Protein AF-A0A336JRL8-F1 (afdb_monomer)

Nearest PDB structures (foldseek):
  2y27-assembly1_A  TM=9.481E-01  e=6.676E-09  Burkholderia cenocepacia J2315
  6hdw-assembly1_A-2  TM=9.104E-01  e=8.632E-09  Aquincola tertiaricarbonis
  2y4o-assembly1_B  TM=9.492E-01  e=1.190E-08  Burkholderia cenocepacia J2315
  6hdx-assembly1_A  TM=9.172E-01  e=2.925E-08  Aquincola tertiaricarbonis
  6he0-assembly1_A-2  TM=9.104E-01  e=2.743E-08  Aquincola tertiaricarbonis

Secondary structure (DSSP, 8-state):
--------S-SSHHHHH--HHHHHHHHHHHHHHHHHHHHHH-HHHHHHHHHHT--GGG--SGGGGGGSPP--HHHHHHHHHHSTTT-TT--S-GGGEEEEEEE--TTS-PEEEEEEHHHHHHHHHHHHHHHS-TT---S--B---

Structure (mmCIF, N/CA/C/O backbone):
data_AF-A0A336JRL8-F1
#
_entry.id   AF-A0A336JRL8-F1
#
loop_
_atom_site.group_PDB
_atom_site.id
_atom_site.type_symbol
_atom_site.label_atom_id
_atom_site.label_alt_id
_atom_site.label_comp_id
_atom_site.label_asym_id
_atom_site.label_entity_id
_atom_site.label_seq_id
_atom_site.pdbx_PDB_ins_code
_atom_site.Cartn_x
_atom_site.Cartn_y
_atom_site.Cartn_z
_atom_site.occupancy
_atom_site.B_iso_or_equiv
_atom_site.auth_seq_id
_atom_site.auth_comp_id
_atom_site.auth_asym_id
_atom_site.auth_atom_id
_atom_site.pdbx_PDB_model_num
ATOM 1 N N . MET A 1 1 ? -36.954 32.288 4.639 1.00 36.97 1 MET A N 1
ATOM 2 C CA . MET A 1 1 ? -36.405 31.303 5.592 1.00 36.97 1 MET A CA 1
ATOM 3 C C . MET A 1 1 ? -35.466 30.399 4.815 1.00 36.97 1 MET A C 1
ATOM 5 O O . MET A 1 1 ? -35.918 29.464 4.173 1.00 36.97 1 MET A O 1
ATOM 9 N N . THR A 1 2 ? -34.191 30.769 4.747 1.00 38.22 2 THR A N 1
ATOM 10 C CA . THR A 1 2 ? -33.134 29.966 4.122 1.00 38.22 2 THR A CA 1
ATOM 11 C C . THR A 1 2 ? -32.784 28.829 5.070 1.00 38.22 2 THR A C 1
ATOM 13 O O . THR A 1 2 ? -32.354 29.077 6.194 1.00 38.22 2 THR A O 1
ATOM 16 N N . THR A 1 3 ? -33.057 27.601 4.641 1.00 39.22 3 THR A N 1
ATOM 17 C CA . THR A 1 3 ? -32.757 26.365 5.362 1.00 39.22 3 THR A CA 1
ATOM 18 C C . THR A 1 3 ? -31.274 26.281 5.701 1.00 39.22 3 THR A C 1
ATOM 20 O O . THR A 1 3 ? -30.410 26.481 4.850 1.00 39.22 3 THR A O 1
ATOM 23 N N . THR A 1 4 ? -31.044 26.022 6.981 1.00 46.81 4 THR A N 1
ATOM 24 C CA . THR A 1 4 ? -29.789 25.823 7.695 1.00 46.81 4 THR A CA 1
ATOM 25 C C . THR A 1 4 ? -28.833 24.918 6.924 1.00 46.81 4 THR A C 1
ATOM 27 O O . THR A 1 4 ? -29.239 23.885 6.392 1.00 46.81 4 THR A O 1
ATOM 30 N N . SER A 1 5 ? -27.563 25.315 6.878 1.00 54.97 5 SER A N 1
ATOM 31 C CA . SER A 1 5 ? -26.446 24.450 6.512 1.00 54.97 5 SER A CA 1
ATOM 32 C C . SER A 1 5 ? -26.563 23.107 7.232 1.00 54.97 5 SER A C 1
ATOM 34 O O . SER A 1 5 ? -26.785 23.068 8.438 1.00 54.97 5 SER A O 1
ATOM 36 N N . ASP A 1 6 ? -26.435 22.028 6.469 1.00 62.62 6 ASP A N 1
ATOM 37 C CA . ASP A 1 6 ? -26.384 20.639 6.917 1.00 62.62 6 ASP A CA 1
ATOM 38 C C . ASP A 1 6 ? -25.198 20.449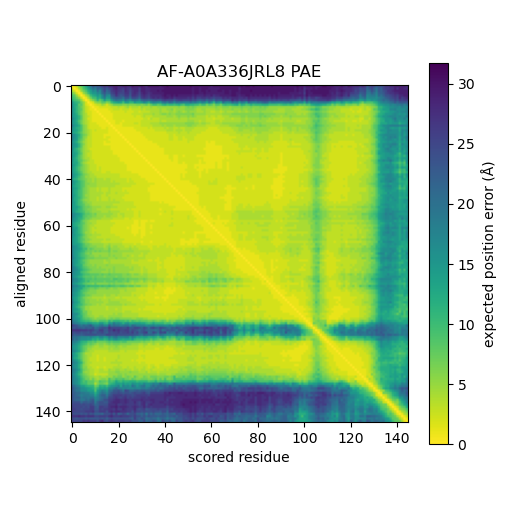 7.888 1.00 62.62 6 ASP A C 1
ATOM 40 O O . ASP A 1 6 ? -24.077 20.166 7.468 1.00 62.62 6 ASP A O 1
ATOM 44 N N . GLU A 1 7 ? -25.411 20.706 9.185 1.00 69.00 7 GLU A N 1
ATOM 45 C CA . GLU A 1 7 ? -24.408 20.567 10.251 1.00 69.00 7 GLU A CA 1
ATOM 46 C C . GLU A 1 7 ? -24.163 19.083 10.558 1.00 69.00 7 GLU A C 1
ATOM 48 O O . GLU A 1 7 ? -24.550 18.555 11.601 1.00 69.00 7 GLU A O 1
ATOM 53 N N . ARG A 1 8 ? -23.518 18.377 9.626 1.00 77.44 8 ARG A N 1
ATOM 54 C CA . ARG A 1 8 ? -22.984 17.035 9.869 1.00 77.44 8 ARG A CA 1
ATOM 55 C C . ARG A 1 8 ? -21.548 17.154 10.390 1.00 77.44 8 ARG A C 1
ATOM 57 O O . ARG A 1 8 ? -20.672 17.545 9.622 1.00 77.44 8 ARG A O 1
ATOM 64 N N . PRO A 1 9 ? -21.275 16.817 11.668 1.00 85.38 9 PRO A N 1
ATOM 65 C CA . PRO A 1 9 ? -19.934 16.941 12.248 1.00 85.38 9 PRO A CA 1
ATOM 66 C C . PRO A 1 9 ? -18.920 15.933 11.684 1.00 85.38 9 PRO A C 1
ATOM 68 O O . PRO A 1 9 ? -17.725 16.102 11.903 1.00 85.38 9 PRO A O 1
ATOM 71 N N . TYR A 1 10 ? -19.390 14.906 10.968 1.00 87.06 10 TYR A N 1
ATOM 72 C CA . TYR A 1 10 ? -18.583 13.850 10.356 1.00 87.06 10 TYR A CA 1
ATOM 73 C C . TYR A 1 10 ? -19.029 13.637 8.903 1.00 87.06 10 TYR A C 1
ATOM 75 O O . TYR A 1 10 ? -20.230 13.685 8.614 1.00 87.06 10 TYR A O 1
ATOM 83 N N . TRP A 1 11 ? -18.080 13.373 8.004 1.00 87.12 11 TRP A N 1
ATOM 84 C CA . TRP A 1 11 ? -18.343 13.028 6.602 1.00 87.12 11 TRP A CA 1
ATOM 85 C C . TRP A 1 11 ? -18.874 11.594 6.485 1.00 87.12 11 TRP A C 1
ATOM 87 O O . TRP A 1 11 ? -19.912 11.358 5.865 1.00 87.12 11 TRP A O 1
ATOM 97 N N . ASP A 1 12 ? -18.211 10.663 7.170 1.00 89.44 12 ASP A N 1
AT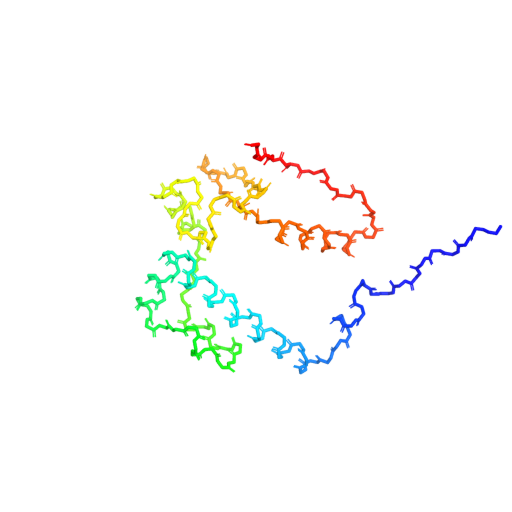OM 98 C CA . ASP A 1 12 ? -18.622 9.281 7.386 1.00 89.44 12 ASP A CA 1
ATOM 99 C C . ASP A 1 12 ? -18.640 9.000 8.891 1.00 89.44 12 ASP A C 1
ATOM 101 O O . ASP A 1 12 ? -17.678 8.511 9.481 1.00 89.44 12 ASP A O 1
ATOM 105 N N . ALA A 1 13 ? -19.772 9.295 9.533 1.00 90.88 13 ALA A N 1
ATOM 106 C CA . ALA A 1 13 ? -19.936 9.081 10.968 1.00 90.88 13 ALA A CA 1
ATOM 107 C C . ALA A 1 13 ? -19.687 7.624 11.385 1.00 90.88 13 ALA A C 1
ATOM 109 O O . ALA A 1 13 ? -19.200 7.387 12.488 1.00 90.88 13 ALA A O 1
ATOM 110 N N . LYS A 1 14 ? -19.989 6.642 10.524 1.00 92.06 14 LYS A N 1
ATOM 111 C CA . LYS A 1 14 ? -19.776 5.229 10.850 1.00 92.06 14 LYS A CA 1
ATOM 112 C C . LYS A 1 14 ? -18.285 4.938 10.957 1.00 92.06 14 LYS A C 1
ATOM 114 O O . LYS A 1 14 ? -17.875 4.318 11.928 1.00 92.06 14 LYS A O 1
ATOM 119 N N . LEU A 1 15 ? -17.494 5.403 9.996 1.00 92.25 15 LEU A N 1
ATOM 120 C CA . LEU A 1 15 ? -16.048 5.215 9.999 1.00 92.25 15 LEU A CA 1
ATOM 121 C C . LEU A 1 15 ? -15.361 6.095 11.055 1.00 92.25 15 LEU A C 1
ATOM 123 O O . LEU A 1 15 ? -14.523 5.624 11.815 1.00 92.25 15 LEU A O 1
ATOM 127 N N . GLU A 1 16 ? -15.728 7.371 11.139 1.00 92.12 16 GLU A N 1
ATOM 128 C CA . GLU A 1 16 ? -15.053 8.363 11.984 1.00 92.12 16 GLU A CA 1
ATOM 129 C C . GLU A 1 16 ? -15.308 8.162 13.483 1.00 92.12 16 GLU A C 1
ATOM 131 O O . GLU A 1 16 ? -14.486 8.574 14.302 1.00 92.12 16 GLU A O 1
ATOM 136 N N . THR A 1 17 ? -16.407 7.495 13.855 1.00 94.50 17 THR A N 1
ATOM 137 C CA . THR A 1 17 ? -16.792 7.284 15.264 1.00 94.50 17 THR A CA 1
ATOM 138 C C . THR A 1 17 ? -16.749 5.826 15.726 1.00 94.50 17 THR A C 1
ATOM 140 O O . THR A 1 17 ? -17.034 5.553 16.893 1.00 94.50 17 THR A O 1
ATOM 143 N N . GLN A 1 18 ? -16.374 4.877 14.857 1.00 96.81 18 GLN A N 1
ATOM 144 C CA . GLN A 1 18 ? -16.282 3.466 15.249 1.00 96.81 18 GLN A CA 1
ATOM 145 C C . GLN A 1 18 ? -15.243 3.228 16.353 1.00 96.81 18 GLN A C 1
ATOM 147 O O . GLN A 1 18 ? -14.313 4.013 16.571 1.00 96.81 18 GLN A O 1
ATOM 152 N N . SER A 1 19 ? -15.378 2.092 17.040 1.00 98.19 19 SER A N 1
ATOM 153 C CA . SER A 1 19 ? -14.494 1.752 18.148 1.00 98.19 19 SER A CA 1
ATOM 154 C C . SER A 1 19 ? -13.049 1.528 17.686 1.00 98.19 19 SER A C 1
ATOM 156 O O . SER A 1 19 ? -12.759 1.242 16.521 1.00 98.19 19 SER A O 1
ATOM 158 N N . ARG A 1 20 ? -12.101 1.599 18.629 1.00 96.88 20 ARG A N 1
ATOM 159 C CA . ARG A 1 20 ? -10.695 1.277 18.344 1.00 96.88 20 ARG A CA 1
ATOM 160 C C . ARG A 1 20 ? -10.523 -0.159 17.842 1.00 96.88 20 ARG A C 1
ATOM 162 O O . ARG A 1 20 ? -9.726 -0.381 16.937 1.00 96.88 20 ARG A O 1
ATOM 169 N N . ALA A 1 21 ? -11.294 -1.096 18.393 1.00 97.25 21 ALA A N 1
ATOM 170 C CA . ALA A 1 21 ? -11.280 -2.492 17.974 1.00 97.25 21 ALA A CA 1
ATOM 171 C C . ALA A 1 21 ? -11.758 -2.650 16.521 1.00 97.25 21 ALA A C 1
ATOM 173 O O . ALA A 1 21 ? -11.111 -3.349 15.742 1.00 97.25 21 ALA A O 1
ATOM 174 N N . ASP A 1 22 ? -12.820 -1.936 16.130 1.00 97.69 22 ASP A N 1
ATOM 175 C CA . ASP A 1 22 ? -13.318 -1.939 14.748 1.00 97.69 22 ASP A CA 1
ATOM 176 C C . ASP A 1 22 ? -12.291 -1.333 13.784 1.00 97.69 22 ASP A C 1
ATOM 178 O O . ASP A 1 22 ? -12.055 -1.863 12.698 1.00 97.69 22 ASP A O 1
ATOM 182 N N . TRP A 1 23 ? -11.609 -0.261 14.202 1.00 97.44 23 TRP A N 1
ATOM 183 C CA . TRP A 1 23 ? -10.500 0.321 13.447 1.00 97.44 23 TRP A CA 1
ATOM 184 C C . TRP A 1 23 ? -9.336 -0.647 13.253 1.00 97.44 23 TRP A C 1
ATOM 186 O O . TRP A 1 23 ? -8.793 -0.735 12.150 1.00 97.44 23 TRP A O 1
ATOM 196 N N . ASP A 1 24 ? -8.926 -1.356 14.300 1.00 96.94 24 ASP A N 1
ATOM 197 C CA . ASP A 1 24 ? -7.822 -2.310 14.222 1.00 96.94 24 ASP A CA 1
ATOM 198 C C . ASP A 1 24 ? -8.178 -3.505 13.323 1.00 96.94 24 ASP A C 1
ATOM 200 O O . ASP A 1 24 ? -7.371 -3.886 12.470 1.00 96.94 24 ASP A O 1
ATOM 204 N N . ALA A 1 25 ? -9.413 -4.009 13.413 1.00 97.75 25 ALA A N 1
ATOM 205 C CA . ALA A 1 25 ? -9.925 -5.056 12.531 1.00 97.75 25 ALA A CA 1
ATOM 206 C C . ALA A 1 25 ? -10.003 -4.603 11.061 1.00 97.75 25 ALA A C 1
ATOM 208 O O . ALA A 1 25 ? -9.556 -5.322 10.162 1.00 97.75 25 ALA A O 1
ATOM 209 N N . LEU A 1 26 ? -10.515 -3.392 10.806 1.00 97.88 26 LEU A N 1
ATOM 210 C CA . LEU A 1 26 ? -10.602 -2.821 9.461 1.00 97.88 26 LEU A CA 1
ATOM 211 C C . LEU A 1 26 ? -9.214 -2.645 8.837 1.00 97.88 26 LEU A C 1
ATOM 213 O O . LEU A 1 26 ? -8.984 -3.101 7.717 1.00 97.88 26 LEU A O 1
ATOM 217 N N . LYS A 1 27 ? -8.269 -2.030 9.561 1.00 97.94 27 LYS A N 1
ATOM 218 C CA . LYS A 1 27 ? -6.894 -1.829 9.077 1.00 97.94 27 LYS A CA 1
ATOM 219 C C . LYS A 1 27 ? -6.211 -3.154 8.756 1.00 97.94 27 LYS A C 1
ATOM 221 O O . LYS A 1 27 ? -5.541 -3.241 7.732 1.00 97.94 27 LYS A O 1
ATOM 226 N N . LEU A 1 28 ? -6.386 -4.177 9.596 1.00 98.44 28 LEU A N 1
ATOM 227 C CA . LEU A 1 28 ? -5.797 -5.495 9.355 1.00 98.44 28 LEU A CA 1
ATOM 228 C C . LEU A 1 28 ? -6.374 -6.139 8.088 1.00 98.44 28 LEU A C 1
ATOM 230 O O . LEU A 1 28 ? -5.616 -6.611 7.243 1.00 98.44 28 LEU A O 1
ATOM 234 N N . SER A 1 29 ? -7.699 -6.094 7.924 1.00 98.25 29 SER A N 1
ATOM 235 C CA . SER A 1 29 ? -8.383 -6.603 6.728 1.00 98.25 29 SER A CA 1
ATOM 236 C C . SER A 1 29 ? -7.911 -5.893 5.453 1.00 98.25 29 SER A C 1
ATOM 238 O O . SER A 1 29 ? -7.607 -6.541 4.450 1.00 98.25 29 SER A O 1
ATOM 240 N N . LEU A 1 30 ? -7.797 -4.561 5.489 1.00 97.81 30 LEU A N 1
ATOM 241 C CA . LEU A 1 30 ? -7.295 -3.770 4.364 1.00 97.81 30 LEU A CA 1
ATOM 242 C C . LEU A 1 30 ? -5.825 -4.071 4.068 1.00 97.81 30 LEU A C 1
ATOM 244 O O . LEU A 1 30 ? -5.467 -4.253 2.909 1.00 97.81 30 LEU A O 1
ATOM 248 N N . LEU A 1 31 ? -4.979 -4.182 5.094 1.00 98.25 31 LEU A N 1
ATOM 249 C CA . LEU A 1 31 ? -3.568 -4.521 4.931 1.00 98.25 31 LEU A CA 1
ATOM 250 C C . LEU A 1 31 ? -3.394 -5.874 4.230 1.00 98.25 31 LEU A C 1
ATOM 252 O O . LEU A 1 31 ? -2.649 -5.966 3.257 1.00 98.25 31 LEU A O 1
ATOM 256 N N . GLN A 1 32 ? -4.112 -6.904 4.683 1.00 98.19 32 GLN A N 1
ATOM 257 C CA . GLN A 1 32 ? -4.089 -8.233 4.065 1.00 98.19 32 GLN A CA 1
ATOM 258 C C . GLN A 1 32 ? -4.508 -8.172 2.590 1.00 98.19 32 GLN A C 1
ATOM 260 O O . GLN A 1 32 ? -3.832 -8.746 1.736 1.00 98.19 32 GLN A O 1
ATOM 265 N N . LYS A 1 33 ? -5.582 -7.432 2.277 1.00 98.06 33 LYS A N 1
ATOM 266 C CA . LYS A 1 33 ? -6.048 -7.230 0.896 1.00 98.06 33 LYS A CA 1
ATOM 267 C C . LYS A 1 33 ? -5.007 -6.515 0.036 1.00 98.06 33 LYS A C 1
ATOM 269 O O . LYS A 1 33 ? -4.729 -6.980 -1.065 1.00 98.06 33 LYS A O 1
ATOM 274 N N . HIS A 1 34 ? -4.413 -5.428 0.527 1.00 97.31 34 HIS A N 1
ATOM 275 C CA . HIS A 1 34 ? -3.420 -4.657 -0.225 1.00 97.31 34 HIS A CA 1
ATOM 276 C C . HIS A 1 34 ? -2.149 -5.460 -0.492 1.00 97.31 34 HIS A C 1
ATOM 278 O O . HIS A 1 34 ? -1.656 -5.460 -1.616 1.00 97.31 34 HIS A O 1
ATOM 284 N N . VAL A 1 35 ? -1.641 -6.183 0.509 1.00 97.56 35 VAL A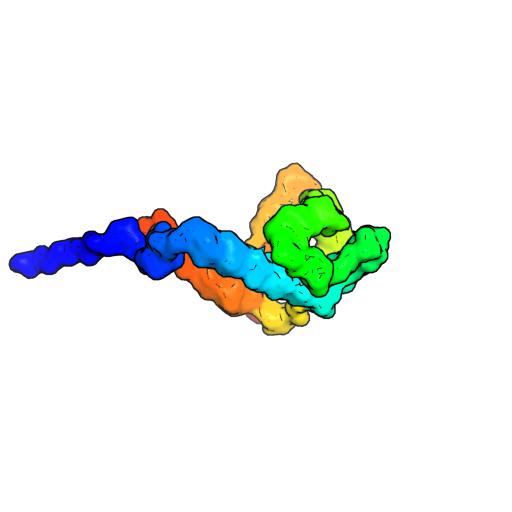 N 1
ATOM 285 C CA . VAL A 1 35 ? -0.441 -7.010 0.338 1.00 97.56 35 VAL A CA 1
ATOM 286 C C . VAL A 1 35 ? -0.720 -8.167 -0.622 1.00 97.56 35 VAL A C 1
ATOM 288 O O . VAL A 1 35 ? 0.076 -8.398 -1.525 1.00 97.56 35 VAL A O 1
ATOM 291 N N . ALA A 1 36 ? -1.871 -8.837 -0.512 1.00 97.88 36 ALA A N 1
ATOM 292 C CA . ALA A 1 36 ? -2.259 -9.879 -1.464 1.00 97.88 36 ALA A CA 1
ATOM 293 C C . ALA A 1 36 ? -2.412 -9.340 -2.898 1.00 97.88 36 ALA A C 1
ATOM 295 O O . ALA A 1 36 ? -1.912 -9.953 -3.841 1.00 97.88 36 ALA A O 1
ATOM 296 N N . HIS A 1 37 ? -3.056 -8.181 -3.061 1.00 97.81 37 HIS A N 1
ATOM 297 C CA . HIS A 1 37 ? -3.215 -7.519 -4.355 1.00 97.81 37 HIS A CA 1
ATOM 298 C C . HIS A 1 37 ? -1.860 -7.145 -4.973 1.00 97.81 37 HIS A C 1
ATOM 300 O O . HIS A 1 37 ? -1.612 -7.462 -6.135 1.00 97.81 37 HIS A O 1
ATOM 306 N N . ALA A 1 38 ? -0.954 -6.555 -4.187 1.00 96.75 38 ALA A N 1
ATOM 307 C CA . ALA A 1 38 ? 0.390 -6.202 -4.633 1.00 96.75 38 ALA A CA 1
ATOM 308 C C . ALA A 1 38 ? 1.197 -7.437 -5.064 1.00 96.75 38 ALA A C 1
ATOM 310 O O . ALA A 1 38 ? 1.780 -7.436 -6.145 1.00 96.75 38 ALA A O 1
ATOM 311 N N . THR A 1 39 ? 1.182 -8.518 -4.276 1.00 96.88 39 THR A N 1
ATOM 312 C CA . THR A 1 39 ? 1.884 -9.769 -4.618 1.00 96.88 39 THR A CA 1
ATOM 313 C C . THR A 1 39 ? 1.346 -10.407 -5.897 1.00 96.88 39 THR A C 1
ATOM 315 O O . THR A 1 39 ? 2.119 -10.929 -6.704 1.00 96.88 39 THR A O 1
ATOM 318 N N . ALA A 1 40 ? 0.026 -10.383 -6.096 1.00 97.38 40 ALA A N 1
ATOM 319 C CA . ALA A 1 40 ? -0.603 -10.957 -7.280 1.00 97.38 40 ALA A CA 1
ATOM 320 C C . ALA A 1 40 ? -0.329 -10.111 -8.535 1.00 97.38 40 ALA A C 1
ATOM 322 O O . ALA A 1 40 ? 0.060 -10.646 -9.573 1.00 97.38 40 ALA A O 1
ATOM 323 N N . GLY A 1 41 ? -0.497 -8.792 -8.428 1.00 96.50 41 GLY A N 1
ATOM 324 C CA . GLY A 1 41 ? -0.488 -7.883 -9.570 1.00 96.50 41 GLY A CA 1
ATOM 325 C C . GLY A 1 41 ? 0.886 -7.353 -9.971 1.00 96.50 41 GLY A C 1
ATOM 326 O O . GLY A 1 41 ? 1.134 -7.169 -11.157 1.00 96.50 41 GLY A O 1
ATOM 327 N N . SER A 1 42 ? 1.798 -7.129 -9.020 1.00 96.94 42 SER A N 1
ATOM 328 C CA . SER A 1 42 ? 3.083 -6.471 -9.284 1.00 96.94 42 SER A CA 1
ATOM 329 C C . SER A 1 42 ? 4.257 -7.460 -9.268 1.00 96.94 42 SER A C 1
ATOM 331 O O . SER A 1 42 ? 4.563 -8.056 -8.228 1.00 96.94 42 SER A O 1
ATOM 333 N N . PRO A 1 43 ? 4.985 -7.605 -10.394 1.00 95.69 43 PRO A N 1
ATOM 334 C CA . PRO A 1 43 ? 6.239 -8.354 -10.430 1.00 95.69 43 PRO A CA 1
ATOM 335 C C . PRO A 1 43 ? 7.290 -7.856 -9.435 1.00 95.69 43 PRO A C 1
ATOM 337 O O . PRO A 1 43 ? 7.988 -8.676 -8.838 1.00 95.69 43 PRO A O 1
ATOM 340 N N . ALA A 1 44 ? 7.387 -6.540 -9.225 1.00 95.44 44 ALA A N 1
ATOM 341 C CA . ALA A 1 44 ? 8.347 -5.957 -8.293 1.00 95.44 44 ALA A CA 1
ATOM 342 C C . ALA A 1 44 ? 8.065 -6.346 -6.837 1.00 95.44 44 ALA A C 1
ATOM 344 O O . ALA A 1 44 ? 8.976 -6.795 -6.140 1.00 95.44 44 ALA A O 1
ATOM 345 N N . TYR A 1 45 ? 6.812 -6.219 -6.385 1.00 96.81 45 TYR A N 1
ATOM 346 C CA . TYR A 1 45 ? 6.441 -6.591 -5.018 1.00 96.81 45 TYR A CA 1
ATOM 347 C C . TYR A 1 45 ? 6.599 -8.087 -4.772 1.00 96.81 45 TYR A C 1
ATOM 349 O O . TYR A 1 45 ? 7.174 -8.472 -3.758 1.00 96.81 45 TYR A O 1
ATOM 357 N N . ARG A 1 46 ? 6.170 -8.929 -5.719 1.00 97.19 46 ARG A N 1
ATOM 358 C CA . ARG A 1 46 ? 6.355 -10.381 -5.622 1.00 97.19 46 ARG A CA 1
ATOM 359 C C . ARG A 1 46 ? 7.826 -10.757 -5.457 1.00 97.19 46 ARG A C 1
ATOM 361 O O . ARG A 1 46 ? 8.168 -11.428 -4.492 1.00 97.19 46 ARG A O 1
ATOM 368 N N . ALA A 1 47 ? 8.703 -10.241 -6.320 1.00 95.94 47 ALA A N 1
ATOM 369 C CA . ALA A 1 47 ? 10.137 -10.507 -6.223 1.00 95.94 47 ALA A CA 1
ATOM 370 C C . ALA A 1 47 ? 10.741 -10.016 -4.893 1.00 95.94 47 ALA A C 1
ATOM 372 O O . ALA A 1 47 ? 11.566 -10.708 -4.295 1.00 95.94 47 ALA A O 1
ATOM 373 N N . ALA A 1 48 ? 10.325 -8.840 -4.410 1.00 96.00 48 ALA A N 1
ATOM 374 C CA . ALA A 1 48 ? 10.794 -8.296 -3.138 1.00 96.00 48 ALA A CA 1
ATOM 375 C C . ALA A 1 48 ? 10.341 -9.147 -1.938 1.00 96.00 48 ALA A C 1
ATOM 377 O O . ALA A 1 48 ? 11.119 -9.379 -1.011 1.00 96.00 48 ALA A O 1
ATOM 378 N N . PHE A 1 49 ? 9.099 -9.629 -1.954 1.00 97.38 49 PHE A N 1
ATOM 379 C CA . PHE A 1 49 ? 8.544 -10.455 -0.883 1.00 97.38 49 PHE A CA 1
ATOM 380 C C . PHE A 1 49 ? 9.142 -11.864 -0.882 1.00 97.38 49 PHE A C 1
ATOM 382 O O . PHE A 1 49 ? 9.520 -12.351 0.184 1.00 97.38 49 PHE A O 1
ATOM 389 N N . ASP A 1 50 ? 9.345 -12.462 -2.058 1.00 97.31 50 ASP A N 1
ATOM 390 C CA . ASP A 1 50 ? 10.023 -13.753 -2.212 1.00 97.31 50 ASP A CA 1
ATOM 391 C C . ASP A 1 50 ? 11.463 -13.689 -1.676 1.00 97.31 50 ASP A C 1
ATOM 393 O O . ASP A 1 50 ? 11.890 -14.554 -0.907 1.00 97.31 50 ASP A O 1
ATOM 397 N N . ALA A 1 51 ? 12.204 -12.623 -2.005 1.00 97.31 51 ALA A N 1
ATOM 398 C CA . ALA A 1 51 ? 13.564 -12.405 -1.508 1.00 97.31 51 ALA A CA 1
ATOM 399 C C . ALA A 1 51 ? 13.613 -12.235 0.022 1.00 97.31 51 ALA A C 1
ATOM 401 O O . ALA A 1 51 ? 14.526 -12.743 0.677 1.00 97.31 51 ALA A O 1
ATOM 402 N N . ALA A 1 52 ? 12.614 -11.561 0.597 1.00 97.12 52 ALA A N 1
ATOM 403 C CA . ALA A 1 52 ? 12.452 -11.408 2.041 1.00 97.12 52 ALA A CA 1
ATOM 404 C C . ALA A 1 52 ? 11.826 -12.642 2.726 1.00 97.12 52 ALA A C 1
ATOM 406 O O . ALA A 1 52 ? 11.746 -12.680 3.955 1.00 97.12 52 ALA A O 1
ATOM 407 N N . LYS A 1 53 ? 11.415 -13.662 1.958 1.00 97.62 53 LYS A 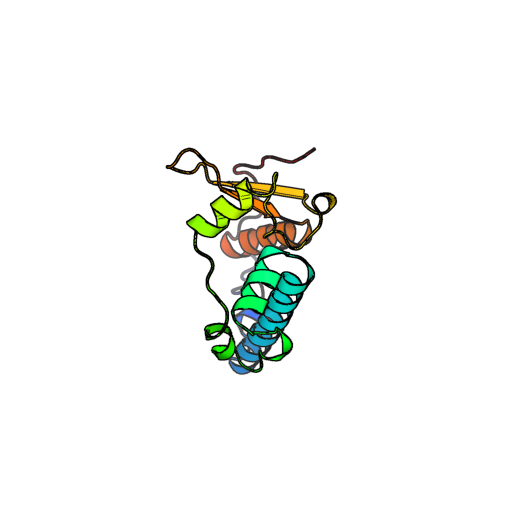N 1
ATOM 408 C CA . LYS A 1 53 ? 10.735 -14.880 2.434 1.00 97.62 53 LYS A CA 1
ATOM 409 C C . LYS A 1 53 ? 9.475 -14.572 3.251 1.00 97.62 53 LYS A C 1
ATOM 411 O O . LYS A 1 53 ? 9.203 -15.222 4.266 1.00 97.62 53 LYS A O 1
ATOM 416 N N . VAL A 1 54 ? 8.721 -13.568 2.810 1.00 97.50 54 VAL A N 1
ATOM 417 C CA . VAL A 1 54 ? 7.443 -13.167 3.407 1.00 97.50 54 VAL A CA 1
ATOM 418 C C . VAL A 1 54 ? 6.297 -13.415 2.442 1.00 97.50 54 VAL A C 1
ATOM 420 O O . VAL A 1 54 ? 6.465 -13.335 1.230 1.00 97.50 54 VAL A O 1
ATOM 423 N N . SER A 1 55 ? 5.120 -13.713 2.984 1.00 95.44 55 SER A N 1
ATOM 424 C CA . SER A 1 55 ? 3.930 -14.008 2.187 1.00 95.44 55 SER A CA 1
ATOM 425 C C . SER A 1 55 ? 2.688 -13.350 2.802 1.00 95.44 55 SER A C 1
ATOM 427 O O . SER A 1 55 ? 2.635 -13.208 4.029 1.00 95.44 55 SER A O 1
ATOM 429 N N . PRO A 1 56 ? 1.685 -12.924 2.003 1.00 94.38 56 PRO A N 1
ATOM 430 C CA . PRO A 1 56 ? 0.506 -12.218 2.514 1.00 94.38 56 PRO A CA 1
ATOM 431 C C . PRO A 1 56 ? -0.247 -12.965 3.626 1.00 94.38 56 PRO A C 1
ATOM 433 O O . PRO A 1 56 ? -0.775 -12.344 4.546 1.00 94.38 56 PRO A O 1
ATOM 436 N N . ASP A 1 57 ? -0.272 -14.299 3.581 1.00 95.69 57 ASP A N 1
ATOM 437 C CA . ASP A 1 57 ? -0.933 -15.150 4.576 1.00 95.69 57 ASP A CA 1
ATOM 438 C C . ASP A 1 57 ? -0.284 -15.079 5.967 1.00 95.69 57 ASP A C 1
ATOM 440 O O . ASP A 1 57 ? -0.934 -15.419 6.959 1.00 95.69 57 ASP A O 1
ATOM 444 N N . GLN A 1 58 ? 0.954 -14.588 6.066 1.00 96.12 58 GLN A N 1
ATOM 445 C CA . GLN A 1 58 ? 1.668 -14.408 7.330 1.00 96.12 58 GLN A CA 1
ATOM 446 C C . GLN A 1 58 ? 1.234 -13.155 8.105 1.00 96.12 58 GLN A C 1
ATOM 448 O O . GLN A 1 58 ? 1.613 -13.015 9.264 1.00 96.12 58 GLN A O 1
ATOM 453 N N . ILE A 1 59 ? 0.442 -12.257 7.508 1.00 97.88 59 ILE A N 1
ATOM 454 C CA . ILE A 1 59 ? -0.076 -11.061 8.186 1.00 97.88 59 ILE A CA 1
ATOM 455 C C . ILE A 1 59 ? -1.259 -11.465 9.070 1.00 97.88 59 ILE A C 1
ATOM 457 O O . ILE A 1 59 ? -2.377 -11.649 8.581 1.00 97.88 59 ILE A O 1
ATOM 461 N N . LYS A 1 60 ? -1.024 -11.616 10.377 1.00 97.50 60 LYS A N 1
ATOM 462 C CA . LYS A 1 60 ? -2.051 -11.938 11.388 1.00 97.50 60 LYS A CA 1
ATOM 463 C C . LYS A 1 60 ? -2.345 -10.764 12.321 1.00 97.50 60 LYS A C 1
ATOM 465 O O . LYS A 1 60 ? -3.369 -10.757 12.997 1.00 97.50 60 LYS A O 1
ATOM 470 N N . SER A 1 61 ? -1.473 -9.767 12.323 1.00 97.75 61 SER A N 1
ATOM 471 C CA . SER A 1 61 ? -1.564 -8.528 13.080 1.00 97.75 61 SER A CA 1
ATOM 472 C C . SER A 1 61 ? -1.000 -7.366 12.257 1.00 97.75 61 SER A C 1
ATOM 474 O O . SER A 1 61 ? -0.285 -7.568 11.275 1.00 97.75 61 SER A O 1
ATOM 476 N N . LEU A 1 62 ? -1.293 -6.127 12.663 1.00 97.06 62 LEU A N 1
ATOM 477 C CA . LEU A 1 62 ? -0.709 -4.943 12.020 1.00 97.06 62 LEU A CA 1
ATOM 478 C C . LEU A 1 62 ? 0.817 -4.883 12.178 1.00 97.06 62 LEU A C 1
ATOM 480 O O . LEU A 1 62 ? 1.491 -4.305 11.332 1.00 97.06 62 LEU A O 1
ATOM 484 N N . ASP A 1 63 ? 1.365 -5.492 13.230 1.00 97.88 63 ASP A N 1
ATOM 485 C CA . ASP A 1 63 ? 2.799 -5.482 13.516 1.00 97.88 63 ASP A CA 1
ATOM 486 C C . ASP A 1 63 ? 3.614 -6.364 12.556 1.00 97.88 63 ASP A C 1
ATOM 488 O O . ASP A 1 63 ? 4.803 -6.102 12.348 1.00 97.88 63 ASP A O 1
ATOM 492 N N . ASP A 1 64 ? 2.979 -7.351 11.912 1.00 97.88 64 ASP A N 1
ATOM 493 C CA . ASP A 1 64 ? 3.634 -8.261 10.964 1.00 97.88 64 ASP A CA 1
ATOM 494 C C . ASP A 1 64 ? 4.171 -7.539 9.722 1.00 97.88 64 ASP A C 1
ATOM 496 O O . ASP A 1 64 ? 5.118 -8.017 9.092 1.00 97.88 64 ASP A O 1
ATOM 500 N N . ILE A 1 65 ? 3.635 -6.354 9.398 1.00 96.50 65 ILE A N 1
ATOM 501 C CA . ILE A 1 65 ? 4.098 -5.553 8.259 1.00 96.50 65 ILE A CA 1
ATOM 502 C C . ILE A 1 65 ? 5.574 -5.161 8.377 1.00 96.50 65 ILE A C 1
ATOM 504 O O . ILE A 1 65 ? 6.232 -4.958 7.363 1.00 96.50 65 ILE A O 1
ATOM 508 N N . ARG A 1 66 ? 6.136 -5.121 9.595 1.00 96.88 66 ARG A N 1
ATOM 509 C CA . ARG A 1 66 ? 7.559 -4.805 9.822 1.00 96.88 66 ARG A CA 1
ATOM 510 C C . ARG A 1 66 ? 8.518 -5.825 9.209 1.00 96.88 66 ARG A C 1
ATOM 512 O O . ARG A 1 66 ? 9.701 -5.534 9.074 1.00 96.88 66 ARG A O 1
ATOM 519 N N . ARG A 1 67 ? 8.029 -7.020 8.873 1.00 96.62 67 ARG A N 1
ATOM 520 C CA . ARG A 1 67 ? 8.809 -8.074 8.210 1.00 96.62 67 ARG A CA 1
ATOM 521 C C . ARG A 1 67 ? 8.923 -7.849 6.701 1.00 96.62 67 ARG A C 1
ATOM 523 O O . ARG A 1 67 ? 9.788 -8.449 6.071 1.00 96.62 67 ARG A O 1
ATOM 530 N N . PHE A 1 68 ? 8.048 -7.026 6.126 1.00 97.12 68 PHE A N 1
ATOM 531 C CA . PHE A 1 68 ? 8.021 -6.747 4.696 1.00 97.12 68 PHE A CA 1
ATOM 532 C C . PHE A 1 68 ? 9.034 -5.649 4.344 1.00 97.12 68 PHE A C 1
ATOM 534 O O . PHE A 1 68 ? 9.258 -4.734 5.141 1.00 97.12 68 PHE A O 1
ATOM 541 N N . PRO A 1 69 ? 9.661 -5.721 3.158 1.00 95.81 69 PRO A N 1
ATOM 542 C CA . PRO A 1 69 ? 10.632 -4.726 2.732 1.00 95.81 69 PRO A CA 1
ATOM 543 C C . PRO A 1 69 ? 9.970 -3.366 2.486 1.00 95.81 69 PRO A C 1
ATOM 545 O O . PRO A 1 69 ? 8.855 -3.275 1.970 1.00 95.81 69 PRO A O 1
ATOM 548 N N . PHE A 1 70 ? 10.694 -2.295 2.810 1.00 94.81 70 PHE A N 1
ATOM 549 C CA . PHE A 1 70 ? 10.302 -0.937 2.445 1.00 94.81 70 PHE A CA 1
ATOM 550 C C . PHE A 1 70 ? 10.616 -0.647 0.975 1.00 94.81 70 PHE A C 1
ATOM 552 O O . PHE A 1 70 ? 11.565 -1.186 0.407 1.00 94.81 70 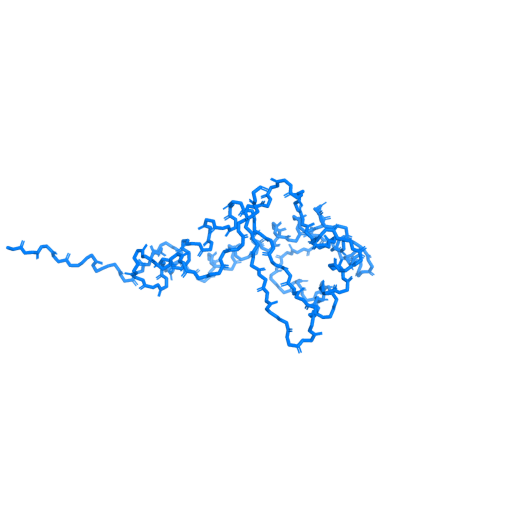PHE A O 1
ATOM 559 N N . ILE A 1 71 ? 9.849 0.268 0.385 1.00 91.62 71 ILE A N 1
ATOM 560 C CA . ILE A 1 71 ? 10.172 0.901 -0.895 1.00 91.62 71 ILE A CA 1
ATOM 561 C C . ILE A 1 71 ? 10.538 2.352 -0.624 1.00 91.62 71 ILE A C 1
ATOM 563 O O . ILE A 1 71 ? 9.831 3.056 0.097 1.00 91.62 71 ILE A O 1
ATOM 567 N N . ASP A 1 72 ? 11.633 2.803 -1.226 1.00 90.00 72 ASP A N 1
ATOM 568 C CA . ASP A 1 72 ? 12.038 4.200 -1.204 1.00 90.00 72 ASP A CA 1
ATOM 569 C C . ASP A 1 72 ? 11.779 4.890 -2.553 1.00 90.00 72 ASP A C 1
ATOM 571 O O . ASP A 1 72 ? 11.457 4.279 -3.579 1.00 90.00 72 ASP A O 1
ATOM 575 N N . LYS A 1 73 ? 11.916 6.219 -2.553 1.00 87.44 73 LYS A N 1
ATOM 576 C CA . LYS A 1 73 ? 11.666 7.046 -3.739 1.00 87.44 73 LYS A CA 1
ATOM 577 C C . LYS A 1 73 ? 12.614 6.722 -4.896 1.00 87.44 73 LYS A C 1
ATOM 579 O O . LYS A 1 73 ? 12.261 6.947 -6.051 1.00 87.44 73 LYS A O 1
ATOM 584 N N . ARG A 1 74 ? 13.821 6.238 -4.591 1.00 89.12 74 ARG A N 1
ATOM 585 C CA . ARG A 1 74 ? 14.806 5.842 -5.600 1.00 89.12 74 ARG A CA 1
ATOM 586 C C . ARG A 1 74 ? 14.353 4.565 -6.297 1.00 89.12 74 ARG A C 1
ATOM 588 O O 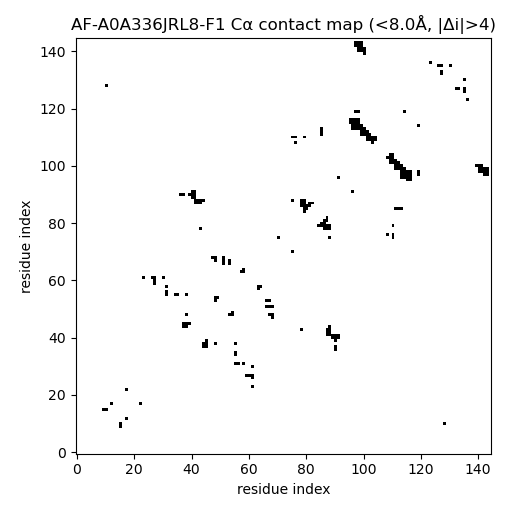. ARG A 1 74 ? 14.210 4.574 -7.511 1.00 89.12 74 ARG A O 1
ATOM 595 N N . SER A 1 75 ? 14.030 3.534 -5.525 1.00 89.25 75 SER A N 1
ATOM 596 C CA . SER A 1 75 ? 13.536 2.250 -6.015 1.00 89.25 75 SER A CA 1
ATOM 597 C C . SER A 1 75 ? 12.291 2.441 -6.875 1.00 89.25 75 SER A C 1
ATOM 599 O O . SER A 1 75 ? 12.232 1.911 -7.976 1.00 89.25 75 SER A O 1
ATOM 601 N N . LEU A 1 76 ? 11.336 3.272 -6.440 1.00 90.56 76 LEU A N 1
ATOM 602 C CA . LEU A 1 76 ? 10.152 3.605 -7.241 1.00 90.56 76 LEU A CA 1
ATOM 603 C C . LEU A 1 76 ? 10.521 4.138 -8.636 1.00 90.56 76 LEU A C 1
ATOM 605 O O . LEU A 1 76 ? 9.991 3.661 -9.636 1.00 90.56 76 LEU A O 1
ATOM 609 N N . ARG A 1 77 ? 11.451 5.097 -8.715 1.00 88.94 77 ARG A N 1
ATOM 610 C CA . ARG A 1 77 ? 11.909 5.668 -9.993 1.00 88.94 77 ARG A CA 1
ATOM 611 C C . ARG A 1 77 ? 12.643 4.644 -10.848 1.00 88.94 77 ARG A C 1
ATOM 613 O O . ARG A 1 77 ? 12.357 4.544 -12.036 1.00 88.94 77 ARG A O 1
ATOM 620 N N . ASP A 1 78 ? 13.547 3.877 -10.248 1.00 91.31 78 ASP A N 1
ATOM 621 C CA . ASP A 1 78 ? 14.338 2.872 -10.958 1.00 91.31 78 ASP A CA 1
ATOM 622 C C . ASP A 1 78 ? 13.422 1.800 -11.577 1.00 91.31 78 ASP A C 1
ATOM 624 O O . ASP A 1 78 ? 13.600 1.424 -12.734 1.00 91.31 78 ASP A O 1
ATOM 628 N N . ARG A 1 79 ? 12.376 1.367 -10.856 1.00 92.19 79 ARG A N 1
ATOM 629 C CA . ARG A 1 79 ? 11.365 0.428 -11.375 1.00 92.19 79 ARG A CA 1
ATOM 630 C C . ARG A 1 79 ? 10.491 1.037 -12.469 1.00 92.19 79 ARG A C 1
ATOM 632 O O . ARG A 1 79 ? 10.198 0.351 -13.444 1.00 92.19 79 ARG A O 1
ATOM 639 N N . GLN A 1 80 ? 10.112 2.311 -12.344 1.00 90.62 80 GLN A N 1
ATOM 640 C CA . GLN A 1 80 ? 9.376 3.029 -13.394 1.00 90.62 80 GLN A CA 1
ATOM 641 C C . GLN A 1 80 ? 10.169 3.137 -14.699 1.00 90.62 80 GLN A C 1
ATOM 643 O O . GLN A 1 80 ? 9.610 2.932 -15.772 1.00 90.62 80 GLN A O 1
ATOM 648 N N . LEU A 1 81 ? 11.474 3.406 -14.610 1.00 89.94 81 LEU A N 1
ATOM 649 C CA . LEU A 1 81 ? 12.352 3.492 -15.778 1.00 89.94 81 LEU A CA 1
ATOM 650 C C . LEU A 1 81 ? 12.661 2.121 -16.392 1.00 89.94 81 LEU A C 1
ATOM 652 O O . LEU A 1 81 ? 12.799 2.021 -17.608 1.00 89.94 81 LEU A O 1
ATOM 656 N N . ALA A 1 82 ? 12.775 1.076 -15.568 1.00 91.12 82 ALA A N 1
ATOM 657 C CA . ALA A 1 82 ? 13.086 -0.273 -16.036 1.00 91.12 82 ALA A CA 1
ATOM 658 C C . ALA A 1 82 ? 11.969 -0.880 -16.901 1.00 91.12 82 ALA A C 1
ATOM 660 O O . ALA A 1 82 ? 12.264 -1.640 -17.822 1.00 91.12 82 ALA A O 1
ATOM 661 N N . VAL A 1 83 ? 10.703 -0.552 -16.612 1.00 91.19 83 VAL A N 1
ATOM 662 C CA . VAL A 1 83 ? 9.535 -1.081 -17.335 1.00 91.19 83 VAL A CA 1
ATOM 663 C C . VAL A 1 83 ? 8.560 0.056 -17.672 1.00 91.19 83 VAL A C 1
ATOM 665 O O . VAL A 1 83 ? 7.619 0.308 -16.921 1.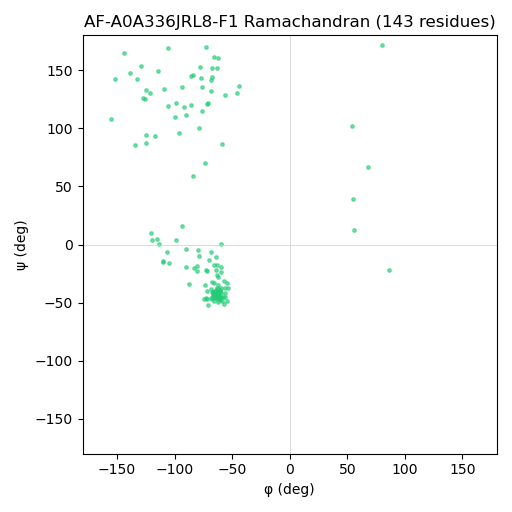00 91.19 83 VAL A O 1
ATOM 668 N N . PRO A 1 84 ? 8.755 0.775 -18.788 1.00 88.56 84 PRO A N 1
ATOM 669 C CA . PRO A 1 84 ? 7.834 1.831 -19.202 1.00 88.56 84 PRO A CA 1
ATOM 670 C C . PRO A 1 84 ? 6.422 1.289 -19.513 1.00 88.56 84 PRO A C 1
ATOM 672 O O . PRO A 1 84 ? 6.308 0.144 -19.954 1.00 88.56 84 PRO A O 1
ATOM 675 N N . PRO A 1 85 ? 5.355 2.097 -19.352 1.00 87.88 85 PRO A N 1
ATOM 676 C CA . PRO A 1 85 ? 5.374 3.510 -18.949 1.00 87.88 85 PRO A CA 1
ATOM 677 C C . PRO A 1 85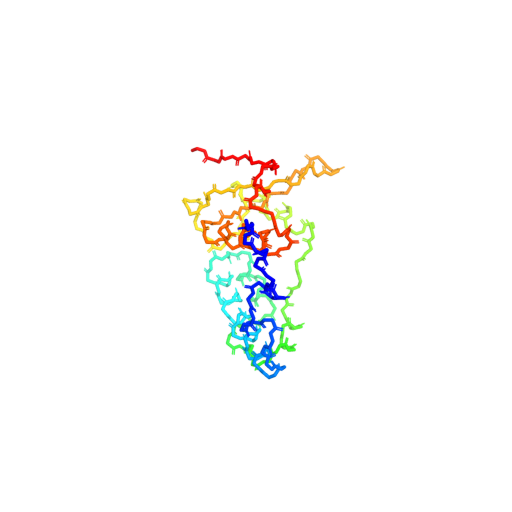 ? 5.302 3.762 -17.429 1.00 87.88 85 PRO A C 1
ATOM 679 O O . PRO A 1 85 ? 5.680 4.845 -16.985 1.00 87.88 85 PRO A O 1
ATOM 682 N N . PHE A 1 86 ? 4.839 2.797 -16.624 1.00 90.06 86 PHE A N 1
ATOM 683 C CA . PHE A 1 86 ? 4.540 3.011 -15.192 1.00 90.06 86 PHE A CA 1
ATOM 684 C C . PHE A 1 86 ? 5.342 2.140 -14.222 1.00 90.06 86 PHE A C 1
ATOM 686 O O . PHE A 1 86 ? 5.138 2.213 -13.008 1.00 90.06 86 PHE A O 1
ATOM 693 N N . GLY A 1 87 ? 6.275 1.345 -14.731 1.00 91.06 87 GLY A N 1
ATOM 694 C CA . GLY A 1 87 ? 7.022 0.371 -13.954 1.00 91.06 87 GLY A CA 1
ATOM 695 C C . GLY A 1 87 ? 6.250 -0.913 -13.706 1.00 91.06 87 GLY A C 1
ATOM 696 O O . GLY A 1 87 ? 5.048 -1.030 -13.924 1.00 91.06 87 GLY A O 1
ATOM 697 N N . ASP A 1 88 ? 6.958 -1.879 -13.148 1.00 93.88 88 ASP A N 1
ATOM 698 C CA . ASP A 1 88 ? 6.417 -3.167 -12.716 1.00 93.88 88 ASP A CA 1
ATOM 699 C C . ASP A 1 88 ? 6.007 -3.181 -11.232 1.00 93.88 88 ASP A C 1
ATOM 701 O O . ASP A 1 88 ? 5.792 -4.239 -10.630 1.00 93.88 88 ASP A O 1
ATOM 705 N N . LEU A 1 89 ? 5.880 -1.990 -10.640 1.00 93.69 89 LEU A N 1
ATOM 706 C CA . LEU A 1 89 ? 5.239 -1.761 -9.344 1.00 93.69 89 LEU A CA 1
ATOM 707 C C . LEU A 1 89 ? 3.714 -1.656 -9.456 1.00 93.69 89 LEU A C 1
ATOM 709 O O . LEU A 1 89 ? 3.022 -1.852 -8.460 1.00 93.69 89 LEU A O 1
ATOM 713 N N . VAL A 1 90 ? 3.187 -1.367 -10.649 1.00 94.88 90 VAL A N 1
ATOM 714 C CA . VAL A 1 90 ? 1.741 -1.304 -10.880 1.00 94.88 90 VAL A CA 1
ATOM 715 C C . VAL A 1 90 ? 1.147 -2.707 -10.768 1.00 94.88 90 VAL A C 1
ATOM 717 O O . VAL A 1 90 ? 1.681 -3.664 -11.326 1.00 94.88 90 VAL A O 1
ATOM 720 N N . ALA A 1 91 ? 0.051 -2.828 -10.016 1.00 95.94 91 ALA A N 1
ATOM 721 C CA . ALA A 1 91 ? -0.611 -4.103 -9.728 1.00 95.94 91 ALA A CA 1
ATOM 722 C C . ALA A 1 91 ? -1.835 -4.388 -10.624 1.00 95.94 91 ALA A C 1
ATOM 724 O O . ALA A 1 91 ? -2.526 -5.391 -10.447 1.00 95.94 91 ALA A O 1
ATOM 725 N N . VAL A 1 92 ? -2.095 -3.510 -11.591 1.00 96.25 92 VAL A N 1
ATOM 726 C CA . VAL A 1 92 ? -3.207 -3.576 -12.544 1.00 96.25 92 VAL A CA 1
ATOM 727 C C . VAL A 1 92 ? -2.678 -3.415 -13.972 1.00 96.25 92 VAL A C 1
ATOM 729 O O . VAL A 1 92 ? -1.620 -2.815 -14.173 1.00 96.25 92 VAL A O 1
ATOM 732 N N . PRO A 1 93 ? -3.369 -3.950 -14.987 1.00 94.38 93 PRO A N 1
ATOM 733 C CA . PRO A 1 93 ? -2.994 -3.712 -16.373 1.00 94.38 93 PRO A CA 1
ATOM 734 C C . PRO A 1 93 ? -3.217 -2.245 -16.760 1.00 94.38 93 PRO A C 1
ATOM 736 O O . PRO A 1 93 ? -4.127 -1.588 -16.264 1.00 94.38 93 PRO A O 1
ATOM 739 N N . GLU A 1 94 ? -2.425 -1.756 -17.714 1.00 92.31 94 GLU A N 1
ATOM 740 C CA . GLU A 1 94 ? -2.446 -0.353 -18.151 1.00 92.31 94 GLU A CA 1
ATOM 741 C C . GLU A 1 94 ? -3.836 0.152 -18.567 1.00 92.31 94 GLU A C 1
ATOM 743 O O . GLU A 1 94 ? -4.204 1.273 -18.239 1.00 92.31 94 GLU A O 1
ATOM 748 N N . ARG A 1 95 ? -4.642 -0.695 -19.218 1.00 94.56 95 ARG A N 1
ATOM 749 C CA . ARG A 1 95 ? -6.010 -0.363 -19.659 1.00 94.56 95 ARG A CA 1
ATOM 750 C C . ARG A 1 95 ? -6.969 0.041 -18.529 1.00 94.56 95 ARG A C 1
ATOM 752 O O . ARG A 1 95 ? -8.008 0.623 -18.816 1.00 94.56 95 ARG A O 1
ATOM 759 N N . ASP A 1 96 ? -6.655 -0.311 -17.282 1.00 95.38 96 ASP A N 1
ATOM 760 C CA . ASP A 1 96 ? -7.495 0.001 -16.122 1.00 95.38 96 ASP A CA 1
ATOM 761 C C . ASP A 1 96 ? -7.109 1.358 -15.495 1.00 95.38 96 ASP A C 1
ATOM 763 O O . ASP A 1 96 ? -7.767 1.816 -14.560 1.00 95.38 96 ASP A O 1
ATOM 767 N N . ILE A 1 97 ? -6.056 2.014 -16.001 1.00 95.00 97 ILE A N 1
ATOM 768 C CA . ILE A 1 97 ? -5.572 3.320 -15.543 1.00 95.00 97 ILE A CA 1
ATOM 769 C C . ILE A 1 97 ? -6.348 4.425 -16.264 1.00 95.00 97 ILE A C 1
ATOM 771 O O . ILE A 1 97 ? -6.285 4.547 -17.484 1.00 95.00 97 ILE A O 1
ATOM 775 N N . VAL A 1 98 ? -7.041 5.272 -15.500 1.00 95.00 98 VAL A N 1
ATOM 776 C CA . VAL A 1 98 ? -7.890 6.356 -16.037 1.00 95.00 98 VAL A CA 1
ATOM 777 C C . VAL A 1 98 ? -7.320 7.750 -15.782 1.00 95.00 98 VAL A C 1
ATOM 779 O O . VAL A 1 98 ? -7.772 8.737 -16.361 1.00 95.00 98 VAL A O 1
ATOM 782 N N . TYR A 1 99 ? -6.339 7.856 -14.887 1.00 92.50 99 TYR A N 1
ATOM 783 C CA . TYR A 1 99 ? -5.754 9.128 -14.486 1.00 92.50 99 TYR A CA 1
ATOM 78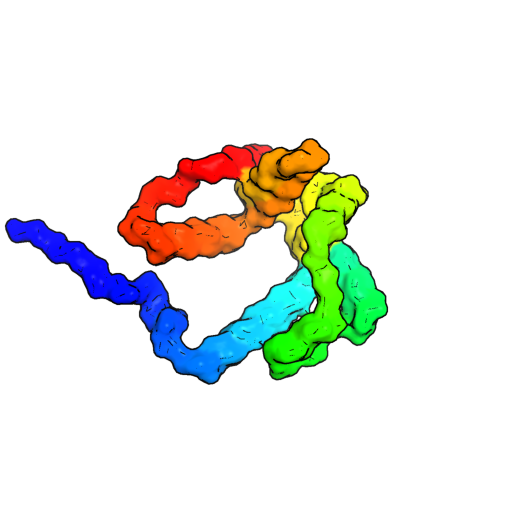4 C C . TYR A 1 99 ? -4.301 8.951 -14.053 1.00 92.50 99 TYR A C 1
ATOM 786 O O . TYR A 1 99 ? -3.955 7.973 -13.393 1.00 92.50 99 TYR A O 1
ATOM 794 N N . ILE A 1 100 ? -3.449 9.925 -14.382 1.00 91.38 100 ILE A N 1
ATOM 795 C CA . ILE A 1 100 ? -2.072 9.987 -13.888 1.00 91.38 100 ILE A CA 1
ATOM 796 C C . ILE A 1 100 ? -1.843 11.339 -13.230 1.00 91.38 100 ILE A C 1
ATOM 798 O O . ILE A 1 100 ? -1.984 12.390 -13.859 1.00 91.38 100 ILE A O 1
ATOM 802 N N . SER A 1 101 ? -1.388 11.302 -11.981 1.00 88.50 101 SER A N 1
ATOM 803 C CA . SER A 1 101 ? -0.699 12.436 -11.376 1.00 88.50 101 SER A CA 1
ATOM 804 C C . SER A 1 101 ? 0.803 12.259 -11.563 1.00 88.50 101 SER A C 1
ATOM 806 O O . SER A 1 101 ? 1.328 11.172 -11.346 1.00 88.50 101 SER A O 1
ATOM 808 N N . ALA A 1 102 ? 1.516 13.310 -11.953 1.00 84.50 102 ALA A N 1
ATOM 809 C CA . ALA A 1 102 ? 2.968 13.280 -12.049 1.00 84.50 102 ALA A CA 1
ATOM 810 C C . ALA A 1 102 ? 3.558 14.361 -11.148 1.00 84.50 102 ALA A C 1
ATOM 812 O O . ALA A 1 102 ? 3.168 15.527 -11.210 1.00 84.50 102 ALA A O 1
ATOM 813 N N . SER A 1 103 ? 4.528 13.983 -10.316 1.00 77.81 103 SER A N 1
ATOM 814 C CA . SER A 1 103 ? 5.334 14.990 -9.625 1.00 77.81 103 SER A CA 1
ATOM 815 C C . SER A 1 103 ? 6.341 15.586 -10.608 1.00 77.81 103 SER A C 1
ATOM 817 O O . SER A 1 103 ? 7.005 14.848 -11.335 1.00 77.81 103 SER A O 1
ATOM 819 N N . SER A 1 104 ? 6.493 16.913 -10.605 1.00 67.06 104 SER A N 1
ATOM 820 C CA . SER A 1 104 ? 7.411 17.623 -11.511 1.00 67.06 104 SER A CA 1
ATOM 821 C C . SER A 1 104 ? 8.888 17.275 -11.298 1.00 67.06 104 SER A C 1
ATOM 823 O O . SER A 1 104 ? 9.706 17.631 -12.132 1.00 67.06 104 SER A O 1
ATOM 825 N N . GLY A 1 105 ? 9.221 16.562 -10.212 1.00 56.81 105 GLY A N 1
ATOM 826 C CA . GLY A 1 105 ? 10.534 15.983 -9.941 1.00 56.81 105 GLY A CA 1
ATOM 827 C C . GLY A 1 105 ? 11.687 16.990 -10.004 1.00 56.81 105 GLY A C 1
ATOM 828 O O . GLY A 1 105 ? 12.241 17.238 -11.064 1.00 56.81 105 GLY A O 1
ATOM 829 N N . SER A 1 106 ? 12.198 17.451 -8.857 1.00 56.06 106 SER A N 1
ATOM 830 C CA . SER A 1 106 ? 13.375 18.349 -8.768 1.00 56.06 106 SER A CA 1
ATOM 831 C C . SER A 1 106 ? 14.691 17.800 -9.362 1.00 56.06 106 SER A C 1
ATOM 833 O O . SER A 1 106 ? 15.715 18.467 -9.315 1.00 56.06 106 SER A O 1
ATOM 835 N N . THR A 1 107 ? 14.673 16.580 -9.903 1.00 60.91 107 THR A N 1
ATOM 836 C CA . THR A 1 107 ? 15.832 15.821 -10.413 1.00 60.91 107 THR A CA 1
ATOM 837 C C . THR A 1 107 ? 15.690 15.462 -11.900 1.00 60.91 107 THR A C 1
ATOM 839 O O . THR A 1 107 ? 16.474 14.674 -12.412 1.00 60.91 107 THR A O 1
ATOM 842 N N . GLY A 1 108 ? 14.691 16.018 -12.600 1.00 63.44 108 GLY A N 1
ATOM 843 C CA . GLY A 1 108 ? 14.502 15.868 -14.050 1.00 63.44 108 GLY A CA 1
ATOM 844 C C . GLY A 1 108 ? 13.720 14.626 -14.492 1.00 63.44 108 GLY A C 1
ATOM 845 O O . GLY A 1 108 ? 13.125 14.648 -15.564 1.00 63.44 108 GLY A O 1
ATOM 846 N N . VAL A 1 109 ? 13.646 13.578 -13.664 1.00 67.25 109 VAL A N 1
ATOM 847 C CA . VAL A 1 109 ? 12.802 12.399 -13.927 1.00 67.25 109 VAL A CA 1
ATOM 848 C C . VAL A 1 109 ? 11.498 12.508 -13.125 1.00 67.25 109 VAL A C 1
ATOM 850 O O . VAL A 1 109 ? 11.541 12.412 -11.888 1.00 67.25 109 VAL A O 1
ATOM 853 N N . PRO A 1 110 ? 10.345 12.734 -13.782 1.00 75.50 110 PRO A N 1
ATOM 854 C CA . PRO A 1 110 ? 9.057 12.764 -13.106 1.00 75.50 110 PRO A CA 1
ATOM 855 C C . PRO A 1 110 ? 8.691 11.365 -12.608 1.00 75.50 110 PRO A C 1
ATOM 857 O O . PRO A 1 110 ? 8.939 10.361 -13.268 1.00 75.50 110 PRO A O 1
ATOM 860 N N . THR A 1 111 ? 8.092 11.306 -11.423 1.00 84.31 111 THR A N 1
ATOM 861 C CA . THR A 1 111 ? 7.507 10.069 -10.891 1.00 84.31 111 THR A CA 1
ATOM 862 C C . THR A 1 111 ? 6.011 10.112 -11.150 1.00 84.31 111 THR A C 1
ATOM 864 O O . THR A 1 111 ? 5.351 11.057 -10.699 1.00 84.31 111 THR A O 1
ATOM 867 N N . ALA A 1 112 ? 5.512 9.117 -11.881 1.00 88.69 112 ALA A N 1
ATOM 868 C CA . ALA A 1 112 ? 4.099 8.969 -12.202 1.00 88.69 112 ALA A CA 1
ATOM 869 C C . ALA A 1 112 ? 3.357 8.224 -11.084 1.00 88.69 112 ALA A C 1
ATOM 871 O O . ALA A 1 112 ? 3.890 7.296 -10.479 1.00 88.69 112 ALA A O 1
ATOM 872 N N . SER A 1 113 ? 2.112 8.609 -10.851 1.00 91.94 113 SER A N 1
ATOM 873 C CA . SER A 1 113 ? 1.165 7.957 -9.955 1.00 91.94 113 SER A CA 1
ATOM 874 C C . SER A 1 113 ? -0.093 7.648 -10.769 1.00 91.94 113 SER A C 1
ATOM 876 O O . SER A 1 113 ? -0.911 8.554 -10.956 1.00 91.94 113 SER A O 1
ATOM 878 N N . PRO A 1 114 ? -0.218 6.431 -11.326 1.00 93.62 114 PRO A N 1
ATOM 879 C CA . PRO A 1 114 ? -1.410 6.005 -12.049 1.00 93.62 114 PRO A CA 1
ATOM 880 C C . PRO A 1 114 ? -2.546 5.646 -11.081 1.00 93.62 114 PRO A C 1
ATOM 882 O O . PRO A 1 114 ? -2.302 5.078 -10.019 1.00 93.62 114 PRO A O 1
ATOM 885 N N . PHE A 1 115 ? -3.780 5.961 -11.465 1.00 95.19 115 PHE A N 1
ATOM 886 C CA . PHE A 1 115 ? -5.002 5.695 -10.708 1.00 95.19 115 PHE A CA 1
ATOM 887 C C . PHE A 1 115 ? -5.969 4.892 -11.574 1.00 95.19 115 PHE A C 1
ATOM 889 O O . PHE A 1 115 ? -6.223 5.259 -12.727 1.00 95.19 115 PHE A O 1
ATOM 896 N N . THR A 1 116 ? -6.548 3.834 -11.007 1.00 96.38 116 THR A N 1
ATOM 897 C CA . THR A 1 116 ? -7.757 3.220 -11.569 1.00 96.38 116 THR A CA 1
ATOM 898 C C . THR A 1 116 ? -8.974 4.109 -11.333 1.00 96.38 116 THR A C 1
ATOM 900 O O . THR A 1 116 ? -8.913 5.065 -10.556 1.00 96.38 116 THR A O 1
ATOM 903 N N . GLN A 1 117 ? -10.110 3.788 -11.960 1.00 94.81 117 GLN A N 1
ATOM 904 C CA . GLN A 1 117 ? -11.364 4.496 -11.679 1.00 94.81 117 GLN A CA 1
ATOM 905 C C . GLN A 1 117 ? -11.721 4.444 -10.187 1.00 94.81 117 GLN A C 1
ATOM 907 O O . GLN A 1 117 ? -12.062 5.470 -9.609 1.00 94.81 117 GLN A O 1
ATOM 912 N N . SER A 1 118 ? -11.548 3.286 -9.539 1.00 94.25 118 SER A N 1
ATOM 913 C CA . SER A 1 118 ? -11.819 3.137 -8.104 1.00 94.25 118 SER A CA 1
ATOM 914 C C . SER A 1 118 ? -10.886 3.990 -7.242 1.00 94.25 118 SER A C 1
ATOM 916 O O . SER A 1 118 ? -11.331 4.560 -6.246 1.00 94.25 118 SER A O 1
ATOM 918 N N . ASP A 1 119 ? -9.603 4.087 -7.606 1.00 94.69 119 ASP A N 1
ATOM 919 C CA . ASP A 1 119 ? -8.645 4.927 -6.877 1.00 94.69 119 ASP A CA 1
ATOM 920 C C . ASP A 1 119 ? -8.986 6.410 -7.044 1.00 94.69 119 ASP A C 1
ATOM 922 O O . ASP A 1 119 ? -8.911 7.189 -6.092 1.00 94.69 119 ASP A O 1
ATOM 926 N N . PHE A 1 120 ? -9.371 6.804 -8.261 1.00 93.12 120 PHE A N 1
ATOM 927 C CA . PHE A 1 120 ? -9.741 8.175 -8.579 1.00 93.12 120 PHE A CA 1
ATOM 928 C C . PHE A 1 120 ? -11.025 8.593 -7.853 1.00 93.12 120 PHE A C 1
ATOM 930 O O . PHE A 1 120 ? -11.057 9.659 -7.239 1.00 93.12 120 PHE A O 1
ATOM 937 N N . ASP A 1 121 ? -12.046 7.737 -7.841 1.00 91.12 121 ASP A N 1
ATOM 938 C CA . ASP A 1 121 ? -13.303 7.985 -7.130 1.00 91.12 121 ASP A CA 1
ATOM 939 C C . ASP A 1 121 ? -13.070 8.115 -5.620 1.00 91.12 121 ASP A C 1
ATOM 941 O O . ASP A 1 121 ? -13.552 9.065 -5.000 1.00 91.12 121 ASP A O 1
ATOM 945 N N . GLY A 1 122 ? -12.262 7.221 -5.036 1.00 90.12 122 GLY A N 1
ATOM 946 C CA . GLY A 1 122 ? -11.879 7.298 -3.624 1.00 90.12 122 GLY A CA 1
ATOM 947 C C . GLY A 1 122 ? -11.086 8.566 -3.290 1.00 90.12 122 GLY A C 1
ATOM 948 O O . GLY A 1 122 ? -11.303 9.187 -2.247 1.00 90.12 122 GLY A O 1
ATOM 949 N N . TRP A 1 123 ? -10.199 9.005 -4.188 1.00 87.88 123 TRP A N 1
ATOM 950 C CA . TRP A 1 123 ? -9.462 10.258 -4.024 1.00 87.88 123 TRP A CA 1
ATOM 951 C C . TRP A 1 123 ? -10.383 11.486 -4.062 1.00 87.88 123 TRP A C 1
ATOM 953 O O . TRP A 1 123 ? -10.242 12.389 -3.230 1.00 87.88 123 TRP A O 1
ATOM 963 N N . ILE A 1 124 ? -11.347 11.516 -4.986 1.00 88.19 124 ILE A N 1
ATOM 964 C CA . ILE A 1 124 ? -12.343 12.590 -5.077 1.00 88.19 124 ILE A CA 1
ATOM 965 C C . ILE A 1 124 ? -13.248 12.609 -3.843 1.00 88.19 124 ILE A C 1
ATOM 967 O O . ILE A 1 124 ? -13.510 13.690 -3.311 1.00 88.19 124 ILE A O 1
ATOM 971 N N . ASP A 1 125 ? -13.692 11.449 -3.361 1.00 84.81 125 ASP A N 1
ATOM 972 C CA . ASP A 1 125 ? -14.522 11.354 -2.159 1.00 84.81 125 ASP A CA 1
ATOM 973 C C . ASP A 1 125 ? -13.794 11.904 -0.920 1.00 84.81 125 ASP A C 1
ATOM 975 O O . ASP A 1 125 ? -14.297 12.803 -0.241 1.00 84.81 125 ASP A O 1
ATOM 979 N N . MET A 1 126 ? -12.539 11.494 -0.707 1.00 81.62 126 MET A N 1
ATOM 980 C CA . MET A 1 126 ? -11.704 12.022 0.378 1.00 81.62 126 MET A CA 1
ATOM 981 C C . MET A 1 126 ? -11.480 13.542 0.267 1.00 81.62 126 MET A C 1
ATOM 983 O O . MET A 1 126 ? -11.513 14.275 1.265 1.00 81.62 126 MET A O 1
ATOM 987 N N . ARG A 1 127 ? -11.288 14.058 -0.952 1.00 74.69 127 ARG A N 1
ATOM 988 C CA . ARG A 1 127 ? -11.125 15.500 -1.185 1.00 74.69 127 ARG A CA 1
ATOM 989 C C . ARG A 1 127 ? -12.407 16.288 -0.903 1.00 74.69 127 ARG A C 1
ATOM 991 O O . ARG A 1 127 ? -12.334 17.432 -0.448 1.00 74.69 127 ARG A O 1
ATOM 998 N N . ARG A 1 128 ? -13.578 15.696 -1.138 1.00 73.88 128 ARG A N 1
ATOM 999 C CA . ARG A 1 128 ? -14.869 16.303 -0.782 1.00 73.88 128 ARG A CA 1
ATOM 1000 C C . ARG A 1 128 ? -15.050 16.365 0.734 1.00 73.88 128 ARG A C 1
ATOM 1002 O O . ARG A 1 128 ? -15.358 17.444 1.241 1.00 73.88 128 ARG A O 1
ATOM 1009 N N . GLY A 1 129 ? -14.749 15.277 1.446 1.00 64.69 129 GLY A N 1
ATOM 1010 C CA . GLY A 1 129 ? -14.844 15.227 2.909 1.00 64.69 129 GLY A CA 1
ATOM 1011 C C . GLY A 1 129 ? -13.909 16.195 3.637 1.00 64.69 129 GLY A C 1
ATOM 1012 O O . GLY A 1 129 ? -14.295 16.792 4.635 1.00 64.69 129 GLY A O 1
ATOM 1013 N N . SER A 1 130 ? -12.708 16.432 3.105 1.00 56.66 130 SER A N 1
ATOM 1014 C CA . SER A 1 130 ? -11.733 17.357 3.710 1.00 56.66 130 SER A CA 1
ATOM 1015 C C . SER A 1 130 ? -11.985 18.840 3.418 1.00 56.66 130 SER A C 1
ATOM 1017 O O . SER A 1 130 ? -11.509 19.697 4.161 1.00 56.66 130 SER A O 1
ATOM 1019 N N . SER A 1 131 ? -12.700 19.170 2.337 1.00 52.84 131 SER A N 1
ATOM 1020 C CA . SER A 1 131 ? -12.851 20.560 1.887 1.00 52.84 131 SER A CA 1
ATOM 1021 C C . SER A 1 131 ? -14.217 21.175 2.175 1.00 52.84 131 SER A C 1
ATOM 1023 O O . SER A 1 131 ? -14.338 22.397 2.078 1.00 52.84 131 SER A O 1
ATOM 1025 N N . GLY A 1 132 ? -15.244 20.374 2.492 1.00 49.84 132 GLY A N 1
ATOM 1026 C CA . GLY A 1 132 ? -16.621 20.855 2.668 1.00 49.84 132 GLY A CA 1
ATOM 1027 C C . GLY A 1 132 ? -17.166 21.622 1.453 1.00 49.84 132 GLY A C 1
ATOM 1028 O O . GLY A 1 132 ? -18.182 22.305 1.558 1.00 49.84 132 GLY A O 1
ATOM 1029 N N . ARG A 1 133 ? -16.480 21.563 0.301 1.00 38.72 133 ARG A N 1
ATOM 1030 C CA . ARG A 1 133 ? -16.798 22.329 -0.904 1.00 38.72 133 ARG A CA 1
ATOM 1031 C C . ARG A 1 133 ? -16.904 21.386 -2.104 1.00 38.72 133 ARG A C 1
ATOM 1033 O O . ARG A 1 133 ? -15.948 20.670 -2.396 1.00 38.72 133 ARG A O 1
ATOM 1040 N N . PRO A 1 134 ? -18.019 21.419 -2.849 1.00 43.03 134 PRO A N 1
ATOM 1041 C CA . PRO A 1 134 ? -18.284 20.472 -3.933 1.00 43.03 134 PRO A CA 1
ATOM 1042 C C . PRO A 1 134 ? -17.378 20.612 -5.174 1.00 43.03 134 PRO A C 1
ATOM 1044 O O . PRO A 1 134 ? -17.441 19.761 -6.057 1.00 43.03 134 PRO A O 1
ATOM 1047 N N . GLU A 1 135 ? -16.517 21.634 -5.262 1.00 42.00 135 GLU A N 1
ATOM 1048 C CA . GLU A 1 135 ? -15.945 22.078 -6.550 1.00 42.00 135 GLU A CA 1
ATOM 1049 C C . GLU A 1 135 ? -14.428 21.904 -6.705 1.00 42.00 135 GLU A C 1
ATOM 1051 O O . GLU A 1 135 ? -13.840 22.306 -7.708 1.00 42.00 135 GLU A O 1
ATOM 1056 N N . CYS A 1 136 ? -13.743 21.291 -5.743 1.00 37.50 136 CYS A N 1
ATOM 1057 C CA . CYS A 1 136 ? -12.284 21.223 -5.783 1.00 37.50 136 CYS A CA 1
ATOM 1058 C C . CYS A 1 136 ? -11.785 20.044 -6.647 1.00 37.50 136 CYS A C 1
ATOM 1060 O O . CYS A 1 136 ? -11.104 19.165 -6.142 1.00 37.50 136 CYS A O 1
ATOM 1062 N N . GLY A 1 137 ? -12.145 19.986 -7.933 1.00 39.78 137 GLY A N 1
ATOM 1063 C CA . GLY A 1 137 ? -11.759 18.906 -8.861 1.00 39.78 137 GLY A CA 1
ATOM 1064 C C . GLY A 1 137 ? -10.691 19.271 -9.899 1.00 39.78 137 GLY A C 1
ATOM 1065 O O . GLY A 1 137 ? -10.228 18.401 -10.629 1.00 39.78 137 GLY A O 1
ATOM 1066 N N . GLN A 1 138 ? -10.278 20.537 -9.996 1.00 40.62 138 GLN A N 1
ATOM 1067 C CA . GLN A 1 138 ? -9.368 20.994 -11.051 1.00 40.62 138 GLN A CA 1
ATOM 1068 C C . GLN A 1 138 ? -8.049 21.503 -10.480 1.00 40.62 138 GLN A C 1
ATOM 1070 O O . GLN A 1 138 ? -7.906 22.674 -10.147 1.00 40.62 138 GLN A O 1
ATOM 1075 N N . ALA A 1 139 ? -7.058 20.616 -10.402 1.00 36.59 139 ALA A N 1
ATOM 1076 C CA . ALA A 1 139 ? -5.659 21.018 -10.476 1.00 36.59 139 ALA A CA 1
ATOM 1077 C C . ALA A 1 139 ? -4.799 19.844 -10.969 1.00 36.59 139 ALA A C 1
ATOM 1079 O O . ALA A 1 139 ? -4.538 18.899 -10.230 1.00 36.59 139 ALA A O 1
ATOM 1080 N N . ILE A 1 140 ? -4.345 19.981 -12.220 1.00 39.19 140 ILE A N 1
ATOM 1081 C CA . ILE A 1 140 ? -3.334 19.182 -12.934 1.00 39.19 140 ILE A CA 1
ATOM 1082 C C . ILE A 1 140 ? -3.752 17.735 -13.247 1.00 39.19 140 ILE A C 1
ATOM 1084 O O . ILE A 1 140 ? -3.155 16.774 -12.773 1.00 39.19 140 ILE A O 1
ATOM 1088 N N . ALA A 1 141 ? -4.752 17.598 -14.120 1.00 36.19 141 ALA A N 1
ATOM 1089 C CA . ALA A 1 141 ? -5.069 16.345 -14.790 1.00 36.19 141 ALA A CA 1
ATOM 1090 C C . ALA A 1 141 ? -4.325 16.257 -16.127 1.00 36.19 141 ALA A C 1
ATOM 1092 O O . ALA A 1 141 ? -4.573 17.068 -17.018 1.00 36.19 141 ALA A O 1
ATOM 1093 N N . THR A 1 142 ? -3.457 15.259 -16.294 1.00 43.22 142 THR A N 1
ATOM 1094 C CA . THR A 1 142 ? -3.153 14.750 -17.639 1.00 43.22 142 THR A CA 1
ATOM 1095 C C . THR A 1 142 ? -4.060 13.545 -17.838 1.00 43.22 142 THR A C 1
ATOM 1097 O O . THR A 1 142 ? -3.792 12.465 -17.318 1.00 43.22 142 THR A O 1
ATOM 1100 N N . TYR A 1 143 ? -5.200 13.768 -18.489 1.00 35.03 143 TYR A N 1
ATOM 1101 C CA . TYR A 1 143 ? -6.127 12.699 -18.849 1.00 35.03 143 TYR A CA 1
ATOM 1102 C C . TYR A 1 143 ? -5.476 11.884 -19.969 1.00 35.03 143 TYR A C 1
ATOM 1104 O O . TYR A 1 143 ? -5.124 12.454 -21.006 1.00 35.03 143 TYR A O 1
ATOM 1112 N N . ILE A 1 144 ? -5.274 10.584 -19.759 1.00 40.56 144 ILE A N 1
ATOM 1113 C CA . ILE A 1 144 ? -4.895 9.689 -20.854 1.00 40.56 144 ILE A CA 1
ATOM 1114 C C . ILE A 1 144 ? -6.153 9.529 -21.712 1.00 40.56 144 ILE A C 1
ATOM 1116 O O . ILE A 1 144 ? -7.204 9.165 -21.187 1.00 40.56 144 ILE A O 1
ATOM 1120 N N . ARG A 1 145 ? -6.077 9.889 -22.994 1.00 33.38 145 ARG A N 1
ATOM 1121 C CA . ARG A 1 145 ? -7.112 9.553 -23.980 1.00 33.38 145 ARG A CA 1
ATOM 1122 C C . ARG A 1 145 ? -6.826 8.198 -24.596 1.00 33.38 145 ARG A C 1
ATOM 1124 O O . ARG A 1 145 ? -5.628 7.937 -24.837 1.00 33.38 145 ARG A O 1
#

Organism: NCBI:txid999699

InterPro domains:
  IPR042099 ANL, N-terminal domain [G3DSA:3.40.50.12780] (3-135)

Solvent-accessible surface area (backbone atoms only — not comparable to full-atom values): 8871 Å² total; per-residue (Å²): 134,84,80,75,79,84,85,64,97,49,85,49,54,69,74,77,65,50,52,70,69,57,52,52,53,49,52,39,54,50,49,40,50,50,46,42,45,36,45,73,39,5,65,48,48,31,55,52,29,58,74,62,71,51,57,52,87,69,54,84,48,76,72,47,59,75,68,54,83,84,84,52,78,62,58,54,48,55,38,25,69,74,36,74,90,70,19,41,68,44,47,65,64,74,91,55,50,58,40,39,45,66,47,85,34,102,79,78,64,60,52,78,46,77,24,35,61,71,54,47,52,52,51,52,51,53,50,37,61,76,58,83,42,99,74,89,79,85,80,78,79,54,70,74,126

pLDDT: mean 83.89, std 19.47, range [33.38, 98.44]

Foldseek 3Di:
DPDDDPPDVALDCCVVVDDPVVVQVVVLVVQLVVLQLQCQQFPVQVVQCVVLVHDSVQRPGPVSCVSGDDDDPVNLQVQCVVDPDQGRSDRDDPVQFFWWDWDCDPPNRIHIDTDGPVRVVVVLSVVCRVPVDNPPPDDDTPTDD

Mean predicted aligned error: 8.3 Å

Sequence (145 aa):
MTTTSDERPYWDAKLETQSRADWDALKLSLLQKHVAHATAGSPAYRAAFDAAKVSPDQIKSLDDIRRFPFIDKRSLRDRQLAVPPFGDLVAVPERDIVYISASSGSTGVPTASPFTQSDFDGWIDMRRGSSGRPECGQAIATYIR

Radius of gyration: 18.87 Å; Cα contacts (8 Å, |Δi|>4): 132; chains: 1; bounding box: 52×46×42 Å